Protein AF-A0A529LB54-F1 (afdb_monomer)

Structure (mmCIF, N/CA/C/O backbone):
data_AF-A0A529LB54-F1
#
_entry.id   AF-A0A529LB54-F1
#
loop_
_atom_site.group_PDB
_atom_site.id
_atom_site.type_symbol
_atom_site.label_atom_id
_atom_site.label_alt_id
_atom_site.label_comp_id
_atom_site.label_asym_id
_atom_site.label_entity_id
_atom_site.label_seq_id
_atom_site.pdbx_PDB_ins_code
_atom_site.Cartn_x
_atom_site.Cartn_y
_atom_site.Cartn_z
_atom_site.occupancy
_atom_site.B_iso_or_equiv
_atom_site.auth_seq_id
_atom_site.auth_comp_id
_atom_site.auth_asym_id
_atom_site.auth_atom_id
_atom_site.pdbx_PDB_model_num
ATOM 1 N N . ALA A 1 1 ? -4.187 16.616 -11.628 1.00 74.12 1 ALA A N 1
ATOM 2 C CA . ALA A 1 1 ? -2.929 16.298 -10.924 1.00 74.12 1 ALA A CA 1
ATOM 3 C C . ALA A 1 1 ? -3.179 1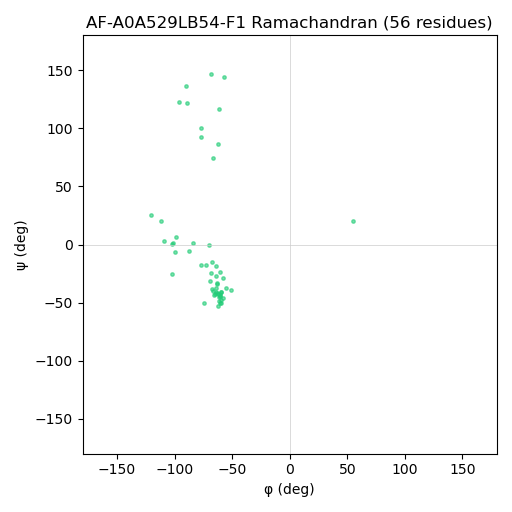5.349 -9.748 1.00 74.12 1 ALA A C 1
ATOM 5 O O . ALA A 1 1 ? -2.541 14.308 -9.678 1.00 74.12 1 ALA A O 1
ATOM 6 N N . ASP A 1 2 ? -4.164 15.637 -8.897 1.00 83.50 2 ASP A N 1
ATOM 7 C CA . ASP A 1 2 ? -4.356 14.972 -7.594 1.00 83.50 2 ASP A CA 1
ATOM 8 C C . ASP A 1 2 ? -4.579 13.457 -7.650 1.00 83.50 2 ASP A C 1
ATOM 10 O O . A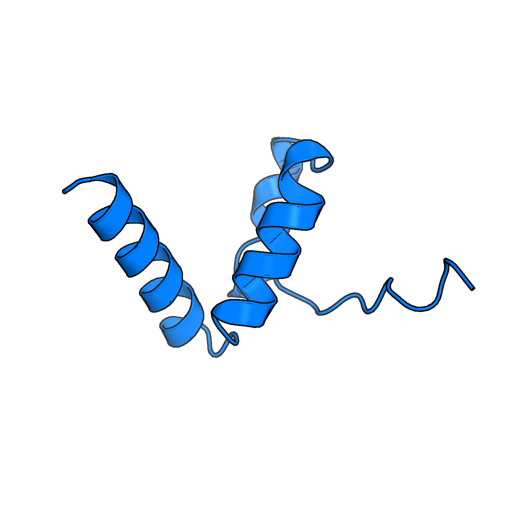SP A 1 2 ? -3.995 12.719 -6.865 1.00 83.50 2 ASP A O 1
ATOM 14 N N . ARG A 1 3 ? -5.361 12.961 -8.620 1.00 82.38 3 ARG A N 1
ATOM 15 C CA . ARG A 1 3 ? -5.558 11.509 -8.799 1.00 82.38 3 ARG A CA 1
ATOM 16 C C . ARG A 1 3 ? -4.257 10.788 -9.155 1.00 82.38 3 ARG A C 1
ATOM 18 O O . ARG A 1 3 ? -3.986 9.724 -8.617 1.00 82.38 3 ARG A O 1
ATOM 25 N N . ALA A 1 4 ? -3.442 11.374 -10.032 1.00 87.75 4 ALA A N 1
ATOM 26 C CA . ALA A 1 4 ? -2.153 10.796 -10.409 1.00 87.75 4 ALA A CA 1
ATOM 27 C C . ALA A 1 4 ? -1.163 10.822 -9.233 1.00 87.75 4 ALA A C 1
ATOM 29 O O . ALA A 1 4 ? -0.448 9.845 -9.016 1.00 87.75 4 ALA A O 1
ATOM 30 N N . ALA A 1 5 ? -1.169 11.899 -8.438 1.00 92.06 5 ALA A N 1
ATOM 31 C CA . ALA A 1 5 ? -0.378 11.994 -7.214 1.00 92.06 5 ALA A CA 1
ATOM 32 C C . ALA A 1 5 ? -0.788 10.920 -6.193 1.00 92.06 5 ALA A C 1
ATOM 34 O O . ALA A 1 5 ? 0.065 10.167 -5.737 1.00 92.06 5 ALA A O 1
ATOM 35 N N . ALA A 1 6 ? -2.090 10.768 -5.926 1.00 91.75 6 ALA A N 1
ATOM 36 C CA . ALA A 1 6 ? -2.609 9.748 -5.016 1.00 91.75 6 ALA A CA 1
ATOM 37 C C . ALA A 1 6 ? -2.218 8.324 -5.450 1.00 91.75 6 ALA A C 1
ATOM 39 O O . ALA A 1 6 ? -1.720 7.545 -4.639 1.00 91.75 6 ALA A O 1
ATOM 40 N N . MET A 1 7 ? -2.368 8.000 -6.739 1.00 91.94 7 MET A N 1
ATOM 41 C CA . MET A 1 7 ? -1.959 6.696 -7.275 1.00 91.94 7 MET A CA 1
ATOM 42 C C . MET A 1 7 ? -0.451 6.468 -7.135 1.00 91.94 7 MET A C 1
ATOM 44 O O . MET A 1 7 ? -0.023 5.391 -6.731 1.00 91.94 7 MET A O 1
ATOM 48 N N . THR A 1 8 ? 0.359 7.489 -7.421 1.00 93.81 8 THR A N 1
ATOM 49 C CA . THR A 1 8 ? 1.823 7.404 -7.309 1.00 93.81 8 THR A CA 1
ATOM 50 C C . THR A 1 8 ? 2.256 7.181 -5.863 1.00 93.81 8 THR A C 1
ATOM 52 O O . THR A 1 8 ? 3.136 6.357 -5.607 1.00 93.81 8 THR A O 1
ATOM 55 N N . THR A 1 9 ? 1.613 7.857 -4.909 1.00 94.62 9 THR A N 1
ATOM 56 C CA . THR A 1 9 ? 1.841 7.645 -3.478 1.00 94.62 9 THR A CA 1
ATOM 57 C C . THR A 1 9 ? 1.533 6.203 -3.088 1.00 94.62 9 THR A C 1
ATOM 59 O O . THR A 1 9 ? 2.400 5.548 -2.522 1.00 94.62 9 THR A O 1
ATOM 62 N N . LEU A 1 10 ? 0.364 5.671 -3.460 1.00 94.69 10 LEU A N 1
ATOM 63 C CA . LEU A 1 10 ? -0.027 4.291 -3.139 1.00 94.69 10 LEU A CA 1
ATOM 64 C C . LEU A 1 10 ? 0.940 3.256 -3.733 1.00 94.69 10 LEU A C 1
ATOM 66 O O . LEU A 1 10 ? 1.371 2.341 -3.033 1.00 94.69 10 LEU A O 1
ATOM 70 N N . ILE A 1 11 ? 1.335 3.431 -4.999 1.00 95.19 11 ILE A N 1
ATOM 71 C CA . ILE A 1 11 ? 2.320 2.563 -5.664 1.00 95.19 11 ILE A CA 1
ATOM 72 C C . ILE A 1 11 ? 3.662 2.607 -4.927 1.00 95.19 11 ILE A C 1
ATOM 74 O O . ILE A 1 11 ? 4.289 1.571 -4.713 1.00 95.19 11 ILE A O 1
ATOM 78 N N . THR A 1 12 ? 4.109 3.801 -4.540 1.00 96.25 12 THR A N 1
ATOM 79 C CA . THR A 1 12 ? 5.374 3.980 -3.819 1.00 96.25 12 THR A CA 1
ATOM 80 C C . THR A 1 12 ? 5.315 3.322 -2.443 1.00 96.25 12 THR A C 1
ATOM 82 O O . THR A 1 12 ? 6.246 2.614 -2.075 1.00 96.25 12 THR A O 1
ATOM 85 N N . THR A 1 13 ? 4.211 3.470 -1.706 1.00 95.50 13 THR A N 1
ATOM 86 C CA . THR A 1 13 ? 4.021 2.816 -0.404 1.00 95.50 13 THR A CA 1
ATOM 87 C C . THR A 1 13 ? 4.071 1.294 -0.516 1.00 95.50 13 THR A C 1
ATOM 89 O O . THR A 1 13 ? 4.732 0.667 0.306 1.00 95.50 13 THR A O 1
ATOM 92 N N . ALA A 1 14 ? 3.438 0.695 -1.529 1.00 95.56 14 ALA A N 1
ATOM 93 C CA . ALA A 1 14 ? 3.509 -0.752 -1.744 1.00 95.56 14 ALA A CA 1
ATOM 94 C C . ALA A 1 14 ? 4.954 -1.223 -1.969 1.00 95.56 14 ALA A C 1
ATOM 96 O O . ALA A 1 14 ? 5.420 -2.125 -1.276 1.00 95.56 14 ALA A O 1
ATOM 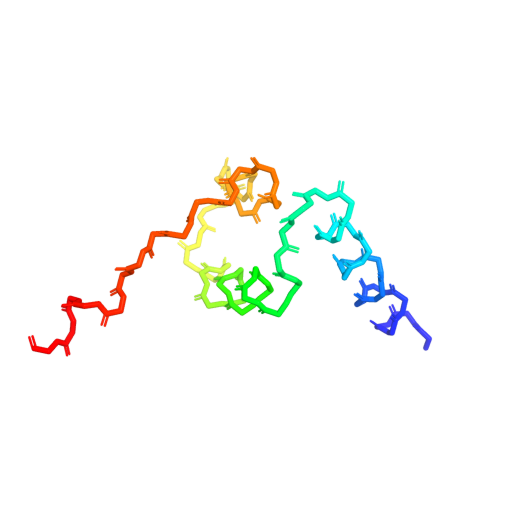97 N N . LYS A 1 15 ? 5.695 -0.531 -2.848 1.00 94.69 15 LYS A N 1
ATOM 98 C CA . LYS A 1 15 ? 7.111 -0.830 -3.122 1.00 94.69 15 LYS A CA 1
ATOM 99 C C . LYS A 1 15 ? 7.994 -0.719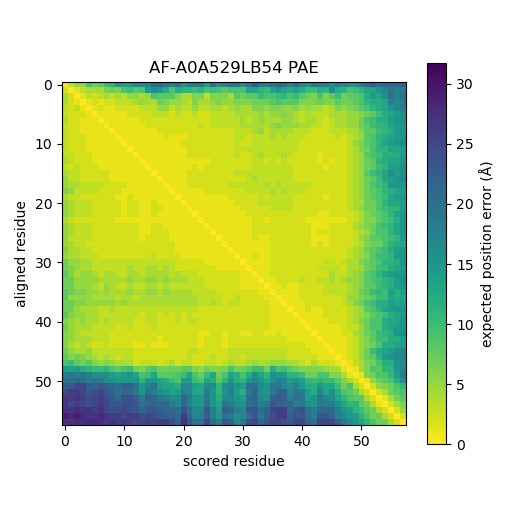 -1.880 1.00 94.69 15 LYS A C 1
ATOM 101 O O . LYS A 1 15 ? 8.871 -1.548 -1.695 1.00 94.69 15 LYS A O 1
ATOM 106 N N . LEU A 1 16 ? 7.768 0.291 -1.038 1.00 97.00 16 LEU A N 1
ATOM 107 C CA . LEU A 1 16 ? 8.524 0.488 0.206 1.00 97.00 16 LEU A CA 1
ATOM 108 C C . LEU A 1 16 ? 8.258 -0.593 1.265 1.00 97.00 16 LEU A C 1
ATOM 110 O O . LEU A 1 16 ? 9.009 -0.678 2.228 1.00 97.00 16 LEU A O 1
ATOM 114 N N . ASN A 1 17 ? 7.191 -1.380 1.108 1.00 95.12 17 ASN A N 1
ATOM 115 C CA . ASN A 1 17 ? 6.820 -2.473 2.009 1.00 95.12 17 ASN A CA 1
ATOM 116 C C . ASN A 1 17 ? 6.986 -3.849 1.340 1.00 95.12 17 ASN A C 1
ATOM 118 O O . ASN A 1 17 ? 6.331 -4.802 1.753 1.00 95.12 17 ASN A O 1
ATOM 122 N N . ASP A 1 18 ? 7.794 -3.939 0.276 1.00 94.00 18 ASP A N 1
ATOM 123 C CA . ASP A 1 18 ? 8.061 -5.171 -0.483 1.00 94.00 18 ASP A CA 1
ATOM 124 C C . ASP A 1 18 ? 6.799 -5.880 -1.021 1.00 94.00 18 ASP A C 1
ATOM 126 O O . ASP A 1 18 ? 6.820 -7.060 -1.379 1.00 94.00 18 ASP A O 1
ATOM 130 N N . ALA A 1 19 ? 5.686 -5.152 -1.122 1.00 92.62 19 ALA A N 1
ATOM 131 C CA . ALA A 1 19 ? 4.441 -5.643 -1.683 1.00 92.62 19 ALA A CA 1
ATOM 132 C C . ALA A 1 19 ? 4.404 -5.364 -3.189 1.00 92.62 19 ALA A C 1
ATOM 134 O O . ALA A 1 19 ? 4.712 -4.254 -3.637 1.00 92.62 19 ALA A O 1
ATOM 135 N N . ASP A 1 20 ? 3.964 -6.347 -3.980 1.00 94.31 20 ASP A N 1
ATOM 136 C CA . ASP A 1 20 ? 3.700 -6.130 -5.403 1.00 94.31 20 ASP A CA 1
ATOM 137 C C . ASP A 1 20 ? 2.588 -5.072 -5.571 1.00 94.31 20 ASP A C 1
ATOM 139 O O . ASP A 1 20 ? 1.453 -5.314 -5.144 1.00 94.31 20 ASP A O 1
ATOM 143 N N . PRO A 1 21 ? 2.864 -3.899 -6.182 1.00 94.62 21 PRO A N 1
ATOM 144 C CA . PRO A 1 21 ? 1.901 -2.800 -6.203 1.00 94.62 21 PRO A CA 1
ATOM 145 C C . PRO A 1 21 ? 0.608 -3.138 -6.939 1.00 94.62 21 PRO A C 1
ATOM 147 O O . PRO A 1 21 ? -0.453 -2.637 -6.571 1.00 94.62 21 PRO A O 1
ATOM 150 N N . GLN A 1 22 ? 0.691 -3.970 -7.980 1.00 94.00 22 GLN A N 1
ATOM 151 C CA . GLN A 1 22 ? -0.464 -4.330 -8.791 1.00 94.00 22 GLN A CA 1
ATOM 152 C C . GLN A 1 22 ? -1.371 -5.307 -8.043 1.00 94.00 22 GLN A C 1
ATOM 154 O O . GLN A 1 22 ? -2.573 -5.072 -7.943 1.00 94.00 22 GLN A O 1
ATOM 159 N N . ALA A 1 23 ? -0.807 -6.384 -7.504 1.00 93.56 23 ALA A N 1
ATOM 160 C CA . ALA A 1 23 ? -1.546 -7.400 -6.775 1.00 93.56 23 ALA A CA 1
ATOM 161 C C . ALA A 1 23 ? -2.122 -6.851 -5.463 1.00 93.56 23 ALA A C 1
ATOM 163 O O . ALA A 1 23 ? -3.280 -7.131 -5.155 1.00 93.56 23 ALA A O 1
ATOM 164 N N . TRP A 1 24 ? -1.367 -6.016 -4.739 1.00 94.50 24 TRP A N 1
ATOM 165 C CA . TRP A 1 24 ? -1.864 -5.352 -3.535 1.00 94.50 24 TRP A CA 1
ATOM 166 C C . TRP A 1 24 ? -3.039 -4.432 -3.857 1.00 94.50 24 TRP A C 1
ATOM 168 O O . TRP A 1 24 ? -4.116 -4.581 -3.284 1.00 94.50 24 TRP A O 1
ATOM 178 N N . LEU A 1 25 ? -2.878 -3.521 -4.820 1.00 94.06 25 LEU A N 1
ATOM 179 C CA . LEU A 1 25 ? -3.933 -2.572 -5.155 1.00 94.06 25 LEU A CA 1
ATOM 180 C C . LEU A 1 25 ? -5.183 -3.272 -5.707 1.00 94.06 25 LEU A C 1
ATOM 182 O O . LEU A 1 25 ? -6.296 -2.870 -5.373 1.00 94.06 25 LEU A O 1
ATOM 186 N N . ALA A 1 26 ? -5.020 -4.329 -6.506 1.00 93.25 26 ALA A N 1
ATOM 187 C CA . ALA A 1 26 ? -6.139 -5.128 -6.997 1.00 93.25 26 ALA A CA 1
ATOM 188 C C . ALA A 1 26 ? -6.928 -5.782 -5.848 1.00 93.25 26 ALA A C 1
ATOM 190 O O . ALA A 1 26 ? -8.156 -5.701 -5.838 1.00 93.25 26 ALA A O 1
ATOM 191 N N . ASP A 1 27 ? -6.243 -6.372 -4.861 1.00 92.00 27 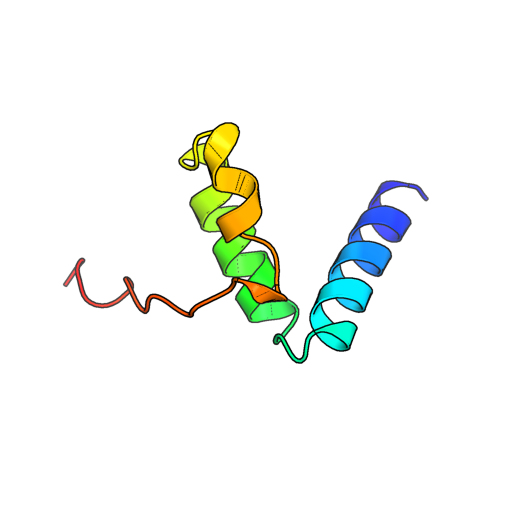ASP A N 1
ATOM 192 C CA . ASP A 1 27 ? -6.891 -6.974 -3.688 1.00 92.00 27 ASP A CA 1
ATOM 193 C C . ASP A 1 27 ? -7.591 -5.921 -2.814 1.00 92.00 27 ASP A C 1
ATOM 195 O O . ASP A 1 27 ? -8.741 -6.106 -2.408 1.00 92.00 27 ASP A O 1
ATOM 199 N N . VAL A 1 28 ? -6.942 -4.774 -2.579 1.00 92.69 28 VAL A N 1
ATOM 200 C CA . VAL A 1 28 ? -7.531 -3.657 -1.826 1.00 92.69 28 VAL A CA 1
ATOM 201 C C . VA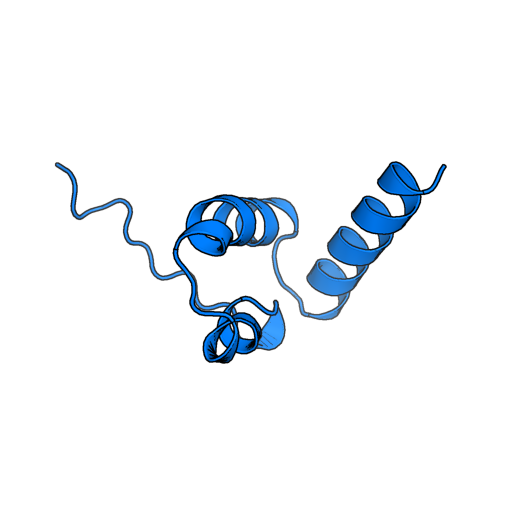L A 1 28 ? -8.794 -3.147 -2.514 1.00 92.69 28 VAL A C 1
ATOM 203 O O . VAL A 1 28 ? -9.834 -3.047 -1.866 1.00 92.69 28 VAL A O 1
ATOM 206 N N . LEU A 1 29 ? -8.743 -2.866 -3.819 1.00 92.94 29 LEU A N 1
ATOM 207 C CA . LEU A 1 29 ? -9.898 -2.370 -4.573 1.00 92.94 29 LEU A CA 1
ATOM 208 C C . LEU A 1 29 ? -11.048 -3.386 -4.613 1.00 92.94 29 LEU A C 1
ATOM 210 O O . LEU A 1 29 ? -12.208 -2.982 -4.55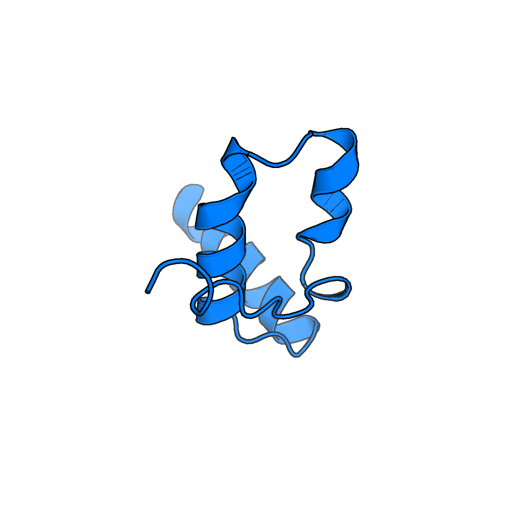7 1.00 92.94 29 LEU A O 1
ATOM 214 N N . ALA A 1 30 ? -10.748 -4.687 -4.653 1.00 93.06 30 ALA A N 1
ATOM 215 C CA . ALA A 1 30 ? -11.761 -5.739 -4.611 1.00 93.06 30 ALA A CA 1
ATOM 216 C C . ALA A 1 30 ? -12.456 -5.855 -3.242 1.00 93.06 30 ALA A C 1
ATOM 218 O O . ALA A 1 30 ? -13.628 -6.222 -3.175 1.00 93.06 30 ALA A O 1
ATOM 219 N N . ARG A 1 31 ? -11.750 -5.555 -2.144 1.00 91.19 31 ARG A N 1
ATOM 220 C CA . ARG A 1 31 ? -12.234 -5.792 -0.771 1.00 91.19 31 ARG A CA 1
ATOM 221 C C . ARG A 1 31 ? -12.739 -4.538 -0.065 1.00 91.19 31 ARG A C 1
ATOM 223 O O . ARG A 1 31 ? -13.586 -4.661 0.814 1.00 91.19 31 ARG A O 1
ATOM 230 N N . ILE A 1 32 ? -12.274 -3.344 -0.440 1.00 92.69 32 ILE A N 1
ATOM 231 C CA . ILE A 1 32 ? -12.501 -2.096 0.313 1.00 92.69 32 ILE A CA 1
ATOM 232 C C . ILE A 1 32 ? -13.981 -1.785 0.565 1.00 92.69 32 ILE A C 1
ATOM 234 O O . ILE A 1 32 ? -14.326 -1.358 1.660 1.00 92.69 32 ILE A O 1
ATOM 238 N N . ALA A 1 33 ? -14.864 -2.063 -0.398 1.00 92.50 33 ALA A N 1
ATOM 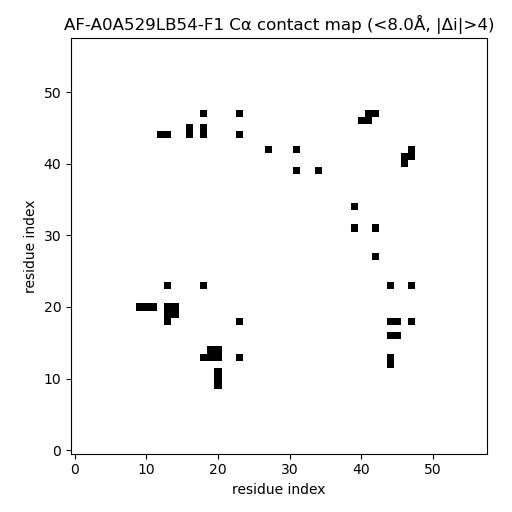239 C CA . ALA A 1 33 ? -16.303 -1.839 -0.245 1.00 92.50 33 ALA A CA 1
ATOM 240 C C . ALA A 1 33 ? -16.961 -2.785 0.779 1.00 92.50 33 ALA A C 1
ATOM 242 O O . ALA A 1 33 ? -18.000 -2.452 1.343 1.00 92.50 33 ALA A O 1
ATOM 243 N N . GLY A 1 34 ? -16.365 -3.958 1.019 1.00 91.56 34 GLY A N 1
ATOM 244 C CA . GLY A 1 34 ? -16.830 -4.948 1.992 1.00 91.56 34 GLY A CA 1
ATOM 245 C C . GLY A 1 34 ? -16.072 -4.928 3.323 1.00 91.56 34 GLY A C 1
ATOM 246 O O . GLY A 1 34 ? -16.457 -5.643 4.247 1.00 91.56 34 GLY A O 1
ATOM 247 N N . THR A 1 35 ? -15.003 -4.136 3.444 1.00 91.44 35 THR A N 1
ATOM 248 C CA . THR A 1 35 ? -14.192 -4.058 4.663 1.00 91.44 35 THR A CA 1
ATOM 249 C C . THR A 1 35 ? -14.752 -2.988 5.603 1.00 91.44 35 THR A C 1
ATOM 251 O O . THR A 1 35 ? -14.799 -1.816 5.230 1.00 91.44 35 THR A O 1
ATOM 254 N N . PRO A 1 36 ? -15.137 -3.337 6.848 1.00 95.00 36 PRO A N 1
ATOM 255 C CA . PRO A 1 36 ? -15.525 -2.345 7.845 1.00 95.00 36 PRO A CA 1
ATOM 256 C C . PRO A 1 36 ? -14.410 -1.321 8.081 1.00 95.00 36 PRO A C 1
ATOM 258 O O . PRO A 1 36 ? -13.238 -1.692 8.132 1.00 95.00 36 PRO A O 1
ATOM 261 N N . GLN A 1 37 ? -14.768 -0.055 8.321 1.00 93.69 37 GLN A N 1
ATOM 262 C CA . GLN A 1 37 ? -13.807 1.035 8.553 1.00 93.69 37 GLN A CA 1
ATOM 263 C C . GLN A 1 37 ? -12.760 0.687 9.630 1.00 93.69 37 GLN A C 1
ATOM 265 O O . GLN A 1 37 ? -11.578 0.982 9.472 1.00 93.69 37 GLN A O 1
ATOM 270 N N . SER A 1 38 ? -13.181 0.007 10.703 1.00 95.69 38 SER A N 1
ATOM 271 C CA . SER A 1 38 ? -12.314 -0.434 11.805 1.00 95.69 38 SER A CA 1
ATOM 272 C C . SER A 1 38 ? -11.248 -1.458 11.397 1.00 95.69 38 SER A C 1
ATOM 274 O O . SER A 1 38 ? -10.268 -1.628 12.115 1.00 95.69 38 SER A O 1
ATOM 276 N N . ARG A 1 39 ? -11.422 -2.126 10.252 1.00 92.62 39 ARG A N 1
ATOM 277 C CA . ARG A 1 39 ? -10.532 -3.166 9.718 1.00 92.62 39 ARG A CA 1
ATOM 278 C C . ARG A 1 39 ? -9.752 -2.720 8.482 1.00 92.62 39 ARG A C 1
ATOM 280 O O . ARG A 1 39 ? -8.987 -3.508 7.938 1.00 92.62 39 ARG A O 1
ATOM 287 N N . LEU A 1 40 ? -9.880 -1.464 8.041 1.00 91.94 40 LEU A N 1
ATOM 288 C CA . L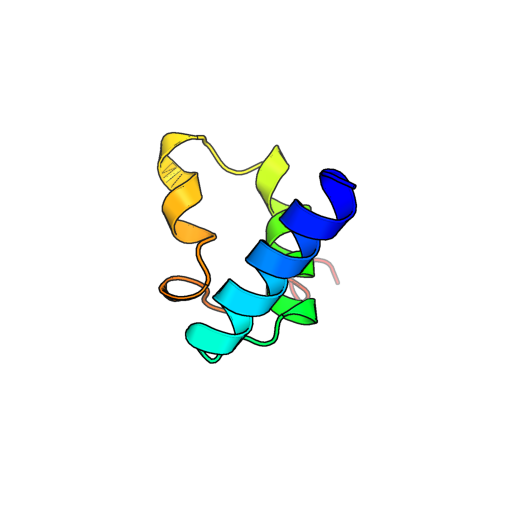EU A 1 40 ? -9.124 -0.959 6.884 1.00 91.94 40 LEU A CA 1
ATOM 289 C C . LEU A 1 40 ? -7.607 -1.079 7.060 1.00 91.94 40 LEU A C 1
ATOM 291 O O . LEU A 1 40 ? -6.895 -1.267 6.079 1.00 91.94 40 LEU A O 1
ATOM 295 N N . ALA A 1 41 ? -7.112 -1.023 8.298 1.00 92.06 41 ALA A N 1
ATOM 296 C CA . ALA A 1 41 ? -5.693 -1.202 8.592 1.00 92.06 41 ALA A CA 1
ATOM 297 C C . ALA A 1 41 ? -5.149 -2.578 8.155 1.00 92.06 41 ALA A C 1
ATOM 299 O O . ALA A 1 41 ? -3.956 -2.710 7.896 1.00 92.06 41 ALA A O 1
ATOM 300 N N . GLU A 1 42 ? -6.006 -3.594 8.024 1.00 91.69 42 GLU A N 1
ATOM 301 C CA . GLU A 1 42 ? -5.631 -4.925 7.524 1.00 91.69 42 GLU A CA 1
ATOM 302 C C . GLU A 1 42 ? -5.351 -4.933 6.014 1.00 91.69 42 GLU A C 1
ATOM 304 O O . GLU A 1 42 ? -4.733 -5.862 5.505 1.00 91.69 42 GLU A O 1
ATOM 309 N N . LEU A 1 43 ? -5.804 -3.906 5.287 1.00 92.38 43 LEU A N 1
ATOM 310 C CA . LEU A 1 43 ? -5.558 -3.743 3.854 1.00 92.38 43 LEU A CA 1
ATOM 311 C C . LEU A 1 43 ? -4.239 -3.010 3.561 1.00 92.38 43 LEU A C 1
ATOM 313 O O . LEU A 1 43 ? -3.858 -2.879 2.400 1.00 92.38 43 LEU A O 1
ATOM 317 N N . LEU A 1 44 ? -3.544 -2.508 4.586 1.00 93.88 44 LEU A N 1
ATOM 318 C CA . LEU A 1 44 ? -2.262 -1.822 4.424 1.00 93.88 44 LEU A CA 1
ATOM 319 C C . LEU A 1 44 ? -1.177 -2.815 3.980 1.00 93.88 44 LEU A C 1
ATOM 321 O O . LEU A 1 44 ? -1.219 -3.978 4.381 1.00 93.88 44 LEU A O 1
ATOM 325 N N . PRO A 1 45 ? -0.196 -2.385 3.169 1.00 94.31 45 PRO A N 1
ATOM 326 C CA . PRO A 1 45 ? 0.705 -3.307 2.477 1.00 94.31 45 PRO A CA 1
ATOM 327 C C . PRO A 1 45 ? 1.580 -4.140 3.426 1.00 94.31 45 PRO A C 1
ATOM 329 O O . PRO A 1 45 ? 1.909 -5.270 3.096 1.00 94.31 45 PRO A O 1
ATOM 332 N N . TRP A 1 46 ? 1.881 -3.649 4.631 1.00 92.31 46 TRP A N 1
ATOM 333 C CA . TRP A 1 46 ? 2.618 -4.407 5.655 1.00 92.31 46 TRP A CA 1
ATOM 334 C C . TRP A 1 46 ? 1.776 -5.455 6.402 1.00 92.31 46 TRP A C 1
ATOM 336 O O . TRP A 1 46 ? 2.333 -6.356 7.020 1.00 92.31 46 TRP A O 1
ATOM 346 N N . ASN A 1 47 ? 0.446 -5.352 6.348 1.00 91.44 47 ASN A N 1
ATOM 347 C CA . ASN A 1 47 ? -0.488 -6.352 6.881 1.00 91.44 47 ASN A CA 1
ATOM 348 C C . ASN A 1 47 ? -1.071 -7.233 5.764 1.00 91.44 47 ASN A C 1
ATOM 350 O O . ASN A 1 47 ? -1.937 -8.078 6.010 1.00 91.44 47 ASN A O 1
ATOM 354 N N . TRP A 1 48 ? -0.645 -7.007 4.519 1.00 87.69 48 TRP A N 1
ATOM 355 C CA . TRP A 1 48 ? -1.242 -7.637 3.361 1.00 87.69 48 TRP A CA 1
ATOM 356 C C . TRP A 1 48 ? -0.770 -9.082 3.228 1.00 87.69 48 TRP A C 1
ATOM 358 O O . TRP A 1 48 ? 0.307 -9.389 2.721 1.00 87.69 48 TRP A O 1
ATOM 368 N N . HIS A 1 49 ? -1.627 -9.994 3.670 1.00 77.06 49 HIS A N 1
ATOM 369 C CA . HIS A 1 49 ? -1.485 -11.415 3.406 1.00 77.06 49 HIS A CA 1
ATOM 370 C C . HIS A 1 49 ? -2.350 -11.773 2.204 1.00 77.06 49 HIS A C 1
ATOM 372 O O . HIS A 1 49 ? -3.569 -11.580 2.249 1.00 77.06 49 HIS A O 1
ATOM 378 N N . ILE A 1 50 ? -1.739 -12.333 1.152 1.00 65.00 50 ILE A N 1
ATOM 379 C CA . ILE A 1 50 ? -2.463 -12.894 0.005 1.00 65.00 50 ILE A CA 1
ATOM 380 C C . ILE A 1 50 ? -3.317 -14.058 0.516 1.00 65.00 50 ILE A C 1
ATOM 382 O O . ILE A 1 50 ? -2.919 -15.223 0.507 1.00 65.00 50 ILE A O 1
ATOM 386 N N . THR A 1 51 ? -4.521 -13.741 0.978 1.00 60.31 51 THR A N 1
ATOM 387 C CA . THR A 1 51 ? -5.547 -14.734 1.249 1.00 60.31 51 THR A CA 1
ATOM 388 C C . THR A 1 51 ? -6.078 -15.103 -0.119 1.00 60.31 51 THR A C 1
ATOM 390 O O . THR A 1 51 ? -6.914 -14.404 -0.684 1.00 60.31 51 THR A O 1
ATOM 393 N N . ARG A 1 52 ? -5.504 -16.154 -0.708 1.00 55.75 52 ARG A N 1
ATOM 394 C CA . ARG A 1 52 ? -5.847 -16.665 -2.037 1.00 55.75 52 ARG A CA 1
ATOM 395 C C . ARG A 1 52 ? -7.279 -17.226 -2.001 1.00 55.75 52 ARG A C 1
ATOM 397 O O . ARG A 1 52 ? -7.487 -18.430 -1.960 1.00 55.75 52 ARG A O 1
ATOM 404 N N . ASN A 1 53 ? -8.274 -16.341 -1.976 1.00 54.25 53 ASN A N 1
ATOM 405 C CA . ASN A 1 53 ? -9.695 -16.687 -1.878 1.00 54.25 53 ASN A CA 1
ATOM 406 C C . ASN A 1 53 ? -10.312 -17.016 -3.253 1.00 54.25 53 ASN A C 1
ATOM 408 O O . ASN A 1 53 ? -11.482 -17.368 -3.352 1.00 54.25 53 ASN A O 1
ATOM 412 N N . VAL A 1 54 ? -9.502 -16.966 -4.316 1.00 51.84 54 VAL A N 1
ATOM 413 C CA . VAL A 1 54 ? -9.874 -17.307 -5.701 1.00 51.84 54 VAL A CA 1
ATOM 414 C C . VAL A 1 54 ? -10.128 -18.803 -5.945 1.00 51.84 54 VAL A C 1
ATOM 416 O O . VAL A 1 54 ? -10.496 -19.170 -7.051 1.00 51.84 54 VAL A O 1
ATOM 419 N N . LEU A 1 55 ? -9.987 -19.673 -4.937 1.00 47.78 55 LEU A N 1
ATOM 420 C CA . LEU A 1 55 ? -10.276 -21.110 -5.073 1.00 47.78 55 LEU A CA 1
ATOM 421 C C . LEU A 1 55 ? -11.625 -21.548 -4.477 1.00 47.78 55 LEU A C 1
ATOM 423 O O . LEU A 1 55 ? -11.937 -22.731 -4.531 1.00 47.78 55 LEU A O 1
ATOM 427 N N . LYS A 1 56 ? -12.434 -20.643 -3.906 1.00 40.12 56 LYS A N 1
ATOM 428 C CA . LYS A 1 56 ? -13.714 -21.010 -3.260 1.00 40.12 56 LYS A CA 1
ATOM 429 C C . LYS A 1 56 ? -14.972 -20.796 -4.111 1.00 40.12 56 LYS A C 1
ATOM 431 O O . LYS A 1 56 ? -16.071 -20.967 -3.597 1.00 40.12 56 LYS A O 1
ATOM 436 N N . ALA A 1 57 ? -14.819 -20.436 -5.384 1.00 44.62 57 ALA A N 1
ATOM 437 C CA . ALA A 1 57 ? -15.934 -20.187 -6.303 1.00 44.62 57 ALA A CA 1
ATOM 438 C C . ALA A 1 57 ? -15.929 -21.106 -7.543 1.00 44.62 57 ALA A C 1
ATOM 440 O O . ALA A 1 57 ? -16.465 -20.716 -8.578 1.00 44.62 57 ALA A O 1
ATOM 441 N N . ALA A 1 58 ? -15.320 -22.294 -7.444 1.00 39.03 58 ALA A N 1
ATOM 442 C CA . ALA A 1 58 ? -15.379 -23.346 -8.463 1.00 39.03 58 ALA A CA 1
ATOM 443 C C . ALA A 1 58 ? -16.143 -24.562 -7.931 1.00 39.03 58 ALA A C 1
ATOM 445 O O . ALA A 1 58 ? -15.920 -24.906 -6.746 1.00 39.03 58 ALA A O 1
#

Solvent-accessible surface area (backbone atoms only — not comparable to full-atom values): 3599 Å² total; per-residue (Å²): 110,66,70,60,50,53,52,50,51,53,44,49,53,17,53,76,48,78,30,59,46,65,64,51,50,52,53,38,69,74,39,53,89,78,48,55,79,94,50,50,71,52,62,36,51,86,54,55,68,88,72,78,65,86,73,77,84,121

pLDDT: mean 85.71, std 15.77, range [39.03, 97.0]

Sequence (58 aa):
ADRAAAMTTLITTAKLNDADPQAWLADVLARIAGTPQSRLAELLPWNWHITRNVLKAA

Secondary structure (DSSP, 8-state):
-HHHHHHHHHHHHHHHTT--HHHHHHHHHHHGGGS-GGGGGGGSGGG-----GGGS--

Mean predicted aligned error: 6.04 Å

Foldseek 3Di:
DVVVVVLVVQQVQLVVLVHDSVVLVVVCVVCVVVDPPVCNVCSRNNNDDPPVPVVVPD

Radius of gyration: 12.37 Å; Cα contacts (8 Å, |Δi|>4): 27; chains: 1; bounding box: 25×40×23 Å